Protein AF-A0A7V2AZV4-F1 (afdb_monomer_lite)

Radius of gyration: 17.74 Å; chains: 1; bounding box: 37×17×47 Å

Secondary structure (DSSP, 8-state):
---TTT----EEEEEEEEETTEEEEEEEETTT--EEEEEEE--EEEEEETTTTEEEEEEGGG--TTTT---

Organism: Rhodothermus marinus (NCBI:txid29549)

pLDDT: mean 85.63, std 14.81, range [35.53, 96.56]

Structure (mmCIF, N/CA/C/O backbone):
data_AF-A0A7V2AZV4-F1
#
_entry.id   AF-A0A7V2AZV4-F1
#
loop_
_atom_site.group_PDB
_atom_site.id
_atom_site.type_symbol
_atom_site.label_atom_id
_atom_site.label_alt_id
_atom_site.label_comp_id
_atom_site.label_asym_id
_atom_site.label_entity_id
_atom_site.label_seq_id
_atom_site.pdbx_PDB_ins_code
_atom_site.Cartn_x
_atom_site.Cartn_y
_atom_site.Cartn_z
_atom_site.occupancy
_atom_site.B_iso_or_equiv
_atom_site.auth_seq_id
_atom_site.auth_comp_id
_atom_site.auth_asym_id
_atom_site.auth_atom_id
_atom_site.pdbx_PDB_model_num
ATOM 1 N N . MET A 1 1 ? 9.600 -7.516 -6.088 1.00 77.69 1 MET A N 1
ATOM 2 C CA . MET A 1 1 ? 8.945 -7.153 -7.369 1.00 77.69 1 MET A CA 1
ATOM 3 C C . MET A 1 1 ? 10.032 -6.658 -8.307 1.00 77.69 1 MET A C 1
ATOM 5 O O . MET A 1 1 ? 10.893 -5.932 -7.833 1.00 77.69 1 MET A O 1
ATOM 9 N N . PHE A 1 2 ? 10.000 -7.048 -9.582 1.00 89.56 2 PHE A N 1
ATOM 10 C CA . PHE A 1 2 ? 10.993 -6.659 -10.592 1.00 89.56 2 PHE A CA 1
ATOM 11 C C . PHE A 1 2 ? 10.448 -5.565 -11.516 1.00 89.56 2 PHE A C 1
ATOM 13 O O . PHE A 1 2 ? 9.233 -5.426 -11.673 1.00 89.56 2 PHE A O 1
ATOM 20 N N . CYS A 1 3 ? 11.334 -4.798 -12.149 1.00 91.81 3 CYS A N 1
ATOM 21 C CA . CYS A 1 3 ? 10.979 -3.893 -13.230 1.00 91.81 3 CYS A CA 1
ATOM 22 C C . CYS A 1 3 ? 10.503 -4.714 -14.440 1.00 91.81 3 CYS A C 1
ATOM 24 O O . CYS A 1 3 ? 11.295 -5.472 -14.997 1.00 91.81 3 CYS A O 1
ATOM 26 N N . PRO A 1 4 ? 9.261 -4.542 -14.923 1.00 93.06 4 PRO A N 1
ATOM 27 C CA . PRO A 1 4 ? 8.743 -5.338 -16.036 1.00 93.06 4 PRO A CA 1
ATOM 28 C C . PRO A 1 4 ? 9.425 -5.023 -17.372 1.00 93.06 4 PRO A C 1
ATOM 30 O O . PRO A 1 4 ? 9.257 -5.765 -18.331 1.00 93.06 4 PRO A O 1
ATOM 33 N N . ARG A 1 5 ? 10.191 -3.926 -17.454 1.00 93.50 5 ARG A N 1
ATOM 34 C CA . ARG A 1 5 ? 10.903 -3.533 -18.674 1.00 93.50 5 ARG A CA 1
ATOM 35 C C . ARG A 1 5 ? 12.296 -4.146 -18.784 1.00 93.50 5 ARG A C 1
ATOM 37 O O . ARG A 1 5 ? 12.660 -4.590 -19.863 1.00 93.50 5 ARG A O 1
ATOM 44 N N . CYS A 1 6 ? 13.091 -4.114 -17.716 1.00 94.94 6 CYS A N 1
ATOM 45 C CA . CYS A 1 6 ? 14.491 -4.563 -17.748 1.00 94.94 6 CYS A CA 1
ATOM 46 C C . CYS A 1 6 ? 14.795 -5.727 -16.796 1.00 94.94 6 CYS A C 1
ATOM 48 O O . CYS A 1 6 ? 15.958 -6.081 -16.650 1.00 94.94 6 CYS A O 1
ATOM 50 N N . ALA A 1 7 ? 13.774 -6.291 -16.139 1.00 92.75 7 ALA A N 1
ATOM 51 C CA . ALA A 1 7 ? 13.875 -7.367 -15.146 1.00 92.75 7 ALA A CA 1
ATOM 52 C C . ALA A 1 7 ? 14.784 -7.068 -13.932 1.00 92.75 7 ALA A C 1
ATOM 54 O O . ALA A 1 7 ? 15.044 -7.951 -13.124 1.00 92.75 7 ALA A O 1
ATOM 55 N N . ASP A 1 8 ? 15.221 -5.819 -13.771 1.00 92.69 8 ASP A N 1
ATOM 56 C CA . ASP A 1 8 ? 16.024 -5.347 -12.640 1.00 92.69 8 ASP A CA 1
ATOM 57 C C . ASP A 1 8 ? 15.146 -5.174 -11.387 1.00 92.69 8 ASP A C 1
ATOM 59 O O . ASP A 1 8 ? 13.997 -4.736 -11.487 1.00 92.69 8 ASP A O 1
ATOM 63 N N . ASP A 1 9 ? 15.653 -5.504 -10.203 1.00 91.38 9 ASP A N 1
ATOM 64 C CA . ASP A 1 9 ? 14.919 -5.434 -8.932 1.00 91.38 9 ASP A CA 1
ATOM 65 C C . ASP A 1 9 ? 15.074 -4.094 -8.195 1.00 91.38 9 ASP A C 1
ATOM 67 O O . ASP A 1 9 ? 14.379 -3.850 -7.202 1.00 91.38 9 ASP A O 1
ATOM 71 N N . ARG A 1 10 ? 15.904 -3.176 -8.708 1.00 92.19 10 ARG A N 1
ATOM 72 C CA . ARG A 1 10 ? 16.123 -1.841 -8.132 1.00 92.19 10 ARG A CA 1
ATOM 73 C C . ARG A 1 10 ? 14.959 -0.898 -8.426 1.00 92.19 10 ARG A C 1
ATOM 75 O O . ARG A 1 10 ? 15.022 -0.016 -9.289 1.00 92.19 10 ARG A O 1
ATOM 82 N N . LEU A 1 11 ? 13.867 -1.089 -7.691 1.00 92.69 11 LEU A N 1
ATOM 83 C CA . LEU A 1 11 ? 12.686 -0.230 -7.700 1.00 92.69 11 LEU A CA 1
ATOM 84 C C . LEU A 1 11 ? 12.678 0.689 -6.474 1.00 92.69 11 LEU A C 1
ATOM 86 O O . LEU A 1 11 ? 12.400 0.259 -5.357 1.00 92.69 11 LEU A O 1
ATOM 90 N N . LEU A 1 12 ? 12.915 1.980 -6.696 1.00 93.81 12 LEU A N 1
ATOM 91 C CA . LEU A 1 12 ? 12.898 3.004 -5.655 1.00 93.81 12 LEU A CA 1
ATOM 92 C C . LEU A 1 12 ? 11.485 3.559 -5.486 1.00 93.81 12 LEU A C 1
ATOM 94 O O . LEU A 1 12 ? 10.870 3.986 -6.462 1.00 93.81 12 LEU A O 1
ATOM 98 N 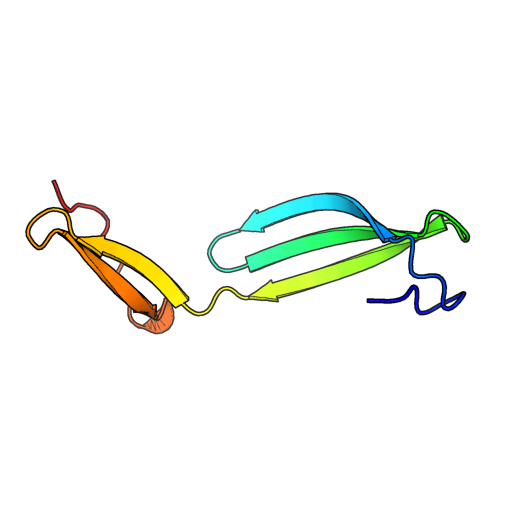N . VAL A 1 13 ? 10.956 3.587 -4.262 1.00 92.75 13 VAL A N 1
ATOM 99 C CA . VAL A 1 13 ? 9.676 4.255 -3.974 1.00 92.75 13 VAL A CA 1
ATOM 100 C C . VAL A 1 13 ? 9.884 5.765 -4.056 1.00 92.75 13 VAL A C 1
ATOM 102 O O . VAL A 1 13 ? 10.676 6.322 -3.306 1.00 92.75 13 VAL A O 1
ATOM 105 N N . VAL A 1 14 ? 9.163 6.427 -4.961 1.00 95.31 14 VAL A N 1
ATOM 106 C CA . VAL A 1 14 ? 9.270 7.881 -5.179 1.00 95.31 14 VAL A CA 1
ATOM 107 C C . VAL A 1 14 ? 8.080 8.650 -4.618 1.00 95.31 14 VAL A C 1
ATOM 109 O O . VAL A 1 14 ? 8.208 9.822 -4.281 1.00 95.31 14 VAL A O 1
ATOM 112 N N . ARG A 1 15 ? 6.909 8.012 -4.518 1.00 94.00 15 ARG A N 1
ATOM 113 C CA . ARG A 1 15 ? 5.714 8.623 -3.934 1.00 94.00 15 ARG A CA 1
ATOM 114 C C . ARG A 1 15 ? 4.819 7.553 -3.334 1.00 94.00 15 ARG A C 1
ATOM 116 O O . ARG A 1 15 ? 4.601 6.513 -3.948 1.00 94.00 15 ARG A O 1
ATOM 123 N N . THR A 1 16 ? 4.274 7.843 -2.160 1.00 94.44 16 THR A N 1
ATOM 124 C CA . THR A 1 16 ? 3.180 7.072 -1.566 1.00 94.44 16 THR A CA 1
ATOM 125 C C . THR A 1 16 ? 2.022 8.021 -1.302 1.00 94.44 16 THR A C 1
ATOM 127 O O . THR A 1 16 ? 2.220 9.057 -0.672 1.00 94.44 16 THR A O 1
ATOM 130 N N . ILE A 1 17 ? 0.835 7.684 -1.795 1.00 92.81 17 ILE A N 1
ATOM 131 C CA . ILE A 1 17 ? -0.416 8.386 -1.498 1.00 92.81 17 ILE A CA 1
ATOM 132 C C . ILE A 1 17 ? -1.304 7.403 -0.741 1.00 92.81 17 ILE A C 1
ATOM 134 O O . ILE A 1 17 ? -1.410 6.242 -1.135 1.00 92.81 17 ILE A O 1
ATOM 138 N N . ARG A 1 18 ? -1.910 7.855 0.357 1.00 90.44 18 ARG A N 1
ATOM 139 C CA . ARG A 1 18 ? -2.884 7.080 1.129 1.00 90.44 18 ARG A CA 1
ATOM 140 C C . ARG A 1 18 ? -4.228 7.791 1.055 1.00 90.44 18 ARG A C 1
ATOM 142 O O . ARG A 1 18 ? -4.278 8.986 1.334 1.00 90.44 18 ARG A O 1
ATOM 149 N N . VAL A 1 19 ? -5.270 7.070 0.661 1.00 86.00 19 VAL A N 1
ATOM 150 C CA . VAL A 1 19 ? -6.647 7.573 0.576 1.00 86.00 19 VAL A CA 1
ATOM 151 C C . VAL A 1 19 ? -7.551 6.487 1.134 1.00 86.00 19 VAL A C 1
ATOM 153 O O . VAL A 1 19 ? -7.605 5.413 0.553 1.00 86.00 19 VAL A O 1
ATOM 156 N N . GLU A 1 20 ? -8.216 6.740 2.261 1.00 85.88 20 GLU A N 1
ATOM 157 C CA . GLU A 1 20 ? -9.092 5.761 2.926 1.00 85.88 20 GLU A CA 1
ATOM 158 C C . GLU A 1 20 ? -8.421 4.377 3.084 1.00 85.88 20 GLU A C 1
ATOM 160 O O . GLU A 1 20 ? -7.427 4.242 3.800 1.00 85.88 20 GLU A O 1
ATOM 165 N N . ASN A 1 21 ? -8.932 3.360 2.386 1.00 86.69 21 ASN A N 1
ATOM 166 C CA . ASN A 1 21 ? -8.446 1.983 2.360 1.00 86.69 21 ASN A CA 1
ATOM 167 C C . ASN A 1 21 ? -7.528 1.678 1.158 1.00 86.69 21 ASN A C 1
ATOM 169 O O . ASN A 1 21 ? -7.320 0.517 0.812 1.00 86.69 21 ASN A O 1
ATOM 173 N N . LEU A 1 22 ? -6.969 2.703 0.517 1.00 89.75 22 LEU A N 1
ATOM 174 C CA . LEU A 1 22 ? -6.126 2.605 -0.669 1.00 89.75 22 LEU A CA 1
ATO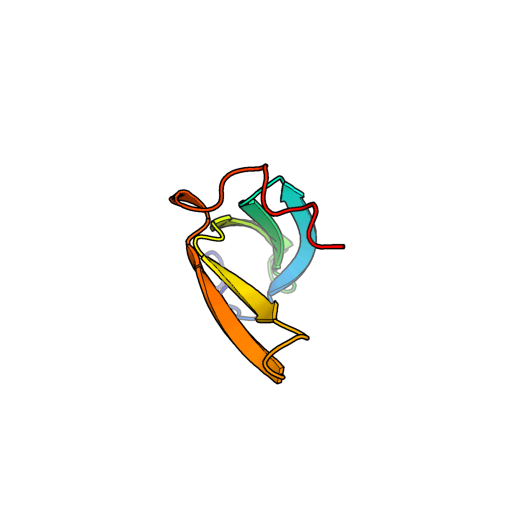M 175 C C . LEU A 1 22 ? -4.723 3.159 -0.410 1.00 89.75 22 LEU A C 1
ATOM 177 O O . LEU A 1 22 ? -4.545 4.263 0.112 1.00 89.75 22 LEU A O 1
ATOM 181 N N . ILE A 1 23 ? -3.708 2.421 -0.853 1.00 92.62 23 ILE A N 1
ATOM 182 C CA . ILE A 1 23 ? -2.323 2.879 -0.913 1.00 92.62 23 ILE A CA 1
ATOM 183 C C . ILE A 1 23 ? -1.862 2.837 -2.368 1.00 92.62 23 ILE A C 1
ATOM 185 O O . ILE A 1 23 ? -1.669 1.769 -2.946 1.00 92.62 23 ILE A O 1
ATOM 189 N N . LEU A 1 24 ? -1.609 4.010 -2.939 1.00 94.38 24 LEU A N 1
ATOM 190 C CA . LEU A 1 24 ? -0.959 4.143 -4.238 1.00 94.38 24 LEU A CA 1
ATOM 191 C C . LEU A 1 24 ? 0.539 4.325 -4.016 1.00 94.38 24 LEU A C 1
ATOM 193 O O . LEU A 1 24 ? 0.978 5.290 -3.381 1.00 94.38 24 LEU A O 1
ATOM 197 N N . ARG A 1 25 ? 1.345 3.400 -4.537 1.00 95.00 25 ARG A N 1
ATOM 198 C CA . ARG A 1 25 ? 2.810 3.481 -4.487 1.00 95.00 25 ARG A CA 1
ATOM 199 C C . ARG A 1 25 ? 3.363 3.651 -5.885 1.00 95.00 25 ARG A C 1
ATOM 201 O O . ARG A 1 25 ? 3.323 2.731 -6.699 1.00 95.00 25 ARG A O 1
ATOM 208 N N . ARG A 1 26 ? 3.965 4.811 -6.127 1.00 95.75 26 ARG A N 1
ATOM 209 C CA . ARG A 1 26 ? 4.751 5.063 -7.327 1.00 95.75 26 ARG A CA 1
ATOM 210 C C . ARG A 1 26 ? 6.208 4.719 -7.058 1.00 95.75 26 ARG A C 1
ATOM 212 O O . ARG A 1 26 ? 6.820 5.234 -6.119 1.00 95.75 26 ARG A O 1
ATOM 219 N N . ARG A 1 27 ? 6.769 3.865 -7.905 1.00 95.44 27 ARG A N 1
ATOM 220 C CA . ARG A 1 27 ? 8.172 3.456 -7.908 1.00 95.44 27 ARG A CA 1
ATOM 221 C C . ARG A 1 27 ? 8.843 3.889 -9.207 1.00 95.44 27 ARG A C 1
ATOM 223 O O . ARG A 1 27 ? 8.186 3.996 -10.240 1.00 95.44 27 ARG A O 1
ATOM 230 N N . ARG A 1 28 ? 10.147 4.132 -9.159 1.00 96.12 28 ARG A N 1
ATOM 231 C CA . ARG A 1 28 ? 11.002 4.362 -10.325 1.00 96.12 28 ARG A CA 1
ATOM 232 C C . ARG A 1 28 ? 12.061 3.267 -10.369 1.00 96.12 28 ARG A C 1
ATOM 234 O O . ARG A 1 28 ? 12.707 3.005 -9.360 1.00 96.12 28 ARG A O 1
ATOM 241 N N . CYS A 1 29 ? 12.236 2.636 -11.523 1.00 96.56 29 CYS A N 1
ATOM 242 C CA . CYS A 1 29 ? 13.375 1.760 -11.755 1.00 96.56 29 CYS A CA 1
ATOM 243 C C . CYS A 1 29 ? 14.644 2.602 -11.869 1.00 96.56 29 CYS A C 1
ATOM 245 O O . CYS A 1 29 ? 14.711 3.497 -12.713 1.00 96.56 29 CYS A O 1
ATOM 247 N N . ASP A 1 30 ? 15.632 2.302 -11.033 1.00 95.50 30 ASP A N 1
ATOM 248 C CA . ASP A 1 30 ? 16.911 3.011 -11.022 1.00 95.50 30 ASP A CA 1
ATOM 249 C C . ASP A 1 30 ? 17.705 2.770 -12.317 1.00 95.50 30 ASP A C 1
ATOM 251 O O . ASP A 1 30 ? 18.313 3.682 -12.865 1.00 95.50 30 ASP A O 1
ATOM 255 N N . ASN A 1 31 ? 17.599 1.560 -12.878 1.00 95.50 31 ASN A N 1
ATOM 256 C CA . ASN A 1 31 ? 18.323 1.163 -14.085 1.00 95.50 31 ASN A CA 1
ATOM 257 C C . ASN A 1 31 ? 17.755 1.797 -15.371 1.00 95.50 31 ASN A C 1
ATOM 259 O O . ASN A 1 31 ? 18.451 2.505 -16.090 1.00 95.50 31 ASN A O 1
ATOM 263 N N . CYS A 1 32 ? 16.472 1.567 -15.679 1.00 95.56 32 CYS A N 1
ATOM 264 C CA . CYS A 1 32 ? 15.878 2.006 -16.954 1.00 95.56 32 CYS A CA 1
ATOM 265 C C . CYS A 1 32 ? 14.984 3.253 -16.850 1.00 95.56 32 CYS A C 1
ATOM 267 O O . CYS A 1 32 ? 14.396 3.679 -17.847 1.00 95.56 32 CYS A O 1
ATOM 269 N N . GLY A 1 33 ? 14.814 3.812 -15.648 1.00 94.56 33 GLY A N 1
ATOM 270 C CA . GLY A 1 33 ? 14.010 5.012 -15.408 1.00 94.56 33 GLY A CA 1
ATOM 271 C C . GLY A 1 33 ? 12.491 4.828 -15.507 1.00 94.56 33 GLY A C 1
ATOM 272 O O . GLY A 1 33 ? 11.770 5.810 -15.340 1.00 94.56 33 GLY A O 1
ATOM 273 N N . LEU A 1 34 ? 11.989 3.611 -15.760 1.00 96.06 34 LEU A N 1
ATOM 274 C CA . LEU A 1 34 ? 10.551 3.331 -15.847 1.00 96.06 34 LEU A CA 1
ATOM 275 C C . LEU A 1 34 ? 9.839 3.695 -14.537 1.00 96.06 34 LEU A C 1
ATOM 277 O O . LEU A 1 34 ? 10.287 3.302 -13.459 1.00 96.06 34 LEU A O 1
ATOM 281 N N . PHE A 1 35 ? 8.695 4.371 -14.639 1.00 95.94 35 PHE A N 1
ATOM 282 C CA . PHE A 1 35 ? 7.787 4.564 -13.513 1.00 95.94 35 PHE A CA 1
ATOM 283 C C . PHE A 1 35 ? 6.735 3.461 -13.463 1.00 95.94 35 PHE A C 1
ATOM 285 O O . PHE A 1 35 ? 6.153 3.098 -14.480 1.00 95.94 35 PHE A O 1
ATOM 292 N N . LEU A 1 36 ? 6.490 2.962 -12.259 1.00 93.88 36 LEU A N 1
ATOM 293 C CA . LEU A 1 36 ? 5.508 1.934 -11.946 1.00 93.88 36 LEU A CA 1
ATOM 294 C C . LEU A 1 36 ? 4.578 2.482 -10.880 1.00 93.88 36 LEU A C 1
ATOM 296 O O . LEU A 1 36 ? 5.053 2.987 -9.867 1.00 93.88 36 LEU A O 1
ATOM 300 N N . GLU A 1 37 ? 3.277 2.370 -11.086 1.00 94.25 37 GLU A N 1
ATOM 301 C CA . GLU A 1 37 ? 2.281 2.695 -10.074 1.00 94.25 37 GLU A CA 1
ATOM 302 C C . GLU A 1 37 ? 1.585 1.404 -9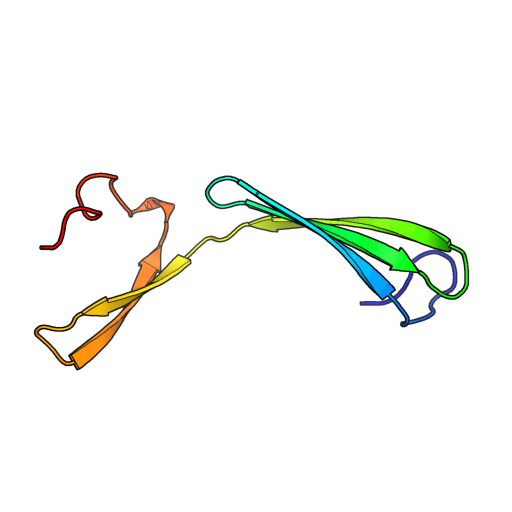.660 1.00 94.25 37 GLU A C 1
ATOM 304 O O . GLU A 1 37 ? 1.136 0.636 -10.508 1.00 94.25 37 GLU A O 1
ATOM 309 N N . THR A 1 38 ? 1.580 1.122 -8.360 1.00 91.94 38 THR A N 1
ATOM 310 C CA . THR A 1 38 ? 0.877 -0.030 -7.797 1.00 91.94 38 THR A CA 1
ATOM 311 C C . THR A 1 38 ? -0.201 0.450 -6.855 1.00 91.94 38 THR A C 1
ATOM 313 O O . THR A 1 38 ? 0.053 1.311 -6.008 1.00 91.94 38 THR A O 1
ATOM 316 N N . GLU A 1 39 ? -1.358 -0.177 -6.965 1.00 94.12 39 GLU A N 1
ATOM 317 C CA . GLU A 1 39 ? -2.482 0.010 -6.070 1.00 94.12 39 GLU A CA 1
ATOM 318 C C . GLU A 1 39 ? -2.535 -1.145 -5.071 1.00 94.12 39 GLU A C 1
ATOM 320 O O . GLU A 1 39 ? -2.497 -2.315 -5.451 1.00 94.12 39 GLU A O 1
ATOM 325 N N . GLU A 1 40 ? -2.592 -0.818 -3.785 1.00 91.75 40 GLU A N 1
ATOM 326 C CA . GLU A 1 40 ? -2.751 -1.785 -2.707 1.00 91.75 40 GLU A CA 1
ATOM 327 C C . GLU A 1 40 ? -3.987 -1.410 -1.890 1.00 91.75 40 GLU A C 1
ATOM 329 O O . GLU A 1 40 ? -4.062 -0.313 -1.335 1.00 91.75 40 GLU A O 1
ATOM 334 N N . ARG A 1 41 ? -4.963 -2.322 -1.817 1.00 90.75 41 ARG A N 1
ATOM 335 C CA . ARG A 1 41 ? -6.172 -2.148 -1.006 1.00 90.75 41 ARG A CA 1
ATOM 336 C C . ARG A 1 41 ? -5.957 -2.739 0.382 1.00 90.75 41 ARG A C 1
ATOM 338 O O . ARG A 1 41 ? -5.616 -3.912 0.523 1.00 90.75 41 ARG A O 1
ATOM 345 N N . ILE A 1 42 ? -6.166 -1.922 1.405 1.00 88.38 42 ILE A N 1
ATOM 346 C CA . ILE A 1 42 ? -6.219 -2.342 2.800 1.00 88.38 42 ILE A CA 1
ATOM 347 C C . ILE A 1 42 ? -7.606 -2.942 3.020 1.00 88.38 42 ILE A C 1
ATOM 349 O O . ILE A 1 42 ? -8.611 -2.267 2.831 1.00 88.38 42 ILE A O 1
ATOM 353 N N . VAL A 1 43 ? -7.670 -4.217 3.391 1.00 90.00 43 VAL A N 1
ATOM 354 C CA . VAL A 1 43 ? -8.948 -4.915 3.635 1.00 90.00 43 VAL A CA 1
ATOM 355 C C . VAL A 1 43 ? -9.240 -5.097 5.120 1.00 90.00 43 VAL A C 1
ATOM 357 O O . VAL A 1 43 ? -10.394 -5.204 5.513 1.00 90.00 43 VAL A O 1
ATOM 360 N N . ARG A 1 44 ? -8.197 -5.086 5.954 1.00 90.25 44 ARG A N 1
ATOM 361 C CA . ARG A 1 44 ? -8.282 -5.256 7.402 1.00 90.25 44 ARG A CA 1
ATOM 362 C C . ARG A 1 44 ? -7.172 -4.493 8.103 1.00 90.25 44 ARG A C 1
ATOM 364 O O . ARG A 1 44 ? -6.120 -4.239 7.512 1.00 90.25 44 ARG A O 1
ATOM 371 N N . VAL A 1 45 ? -7.392 -4.186 9.367 1.00 87.69 45 VAL A N 1
ATOM 372 C CA . VAL A 1 45 ? -6.481 -3.420 10.219 1.00 87.69 45 VAL A CA 1
ATOM 373 C C . VAL A 1 45 ? -6.426 -4.049 11.605 1.00 87.69 45 VAL A C 1
ATOM 375 O O . VAL A 1 45 ? -7.399 -4.639 12.067 1.00 87.69 45 VAL A O 1
ATOM 378 N N . GLU A 1 46 ? -5.265 -3.970 12.245 1.00 91.75 46 GLU A N 1
ATOM 379 C CA . GLU A 1 46 ? -5.072 -4.445 13.613 1.00 91.75 46 GLU A CA 1
ATOM 380 C C . GLU A 1 46 ? -5.389 -3.308 14.588 1.00 91.75 46 GLU A C 1
ATOM 382 O O . GLU A 1 46 ? -4.844 -2.208 14.465 1.00 91.75 46 GLU A O 1
ATOM 387 N N . VAL A 1 47 ? -6.281 -3.568 15.540 1.00 88.25 47 VAL A N 1
ATOM 388 C CA . VAL A 1 47 ? -6.726 -2.613 16.556 1.00 88.25 47 VAL A CA 1
ATOM 389 C C . VAL A 1 47 ? -6.288 -3.110 17.920 1.00 88.25 47 VAL A C 1
ATOM 391 O O . VAL A 1 47 ? -6.628 -4.217 18.333 1.00 88.25 47 VAL A O 1
ATOM 394 N N . TYR A 1 48 ? -5.551 -2.271 18.637 1.00 89.88 48 TYR A N 1
ATOM 395 C CA . TYR A 1 48 ? -5.192 -2.542 20.022 1.00 89.88 48 TYR A CA 1
ATOM 396 C C . TYR A 1 48 ? -6.358 -2.181 20.952 1.00 89.88 48 TYR A C 1
ATOM 398 O O . TYR A 1 48 ? -6.887 -1.072 20.874 1.00 89.88 48 TYR A O 1
ATOM 406 N N . ARG A 1 49 ? -6.746 -3.100 21.845 1.00 84.94 49 ARG A N 1
ATOM 407 C CA . ARG A 1 49 ? -7.782 -2.920 22.875 1.00 84.94 49 ARG A CA 1
ATOM 408 C C . ARG A 1 49 ? -7.114 -2.728 24.242 1.00 8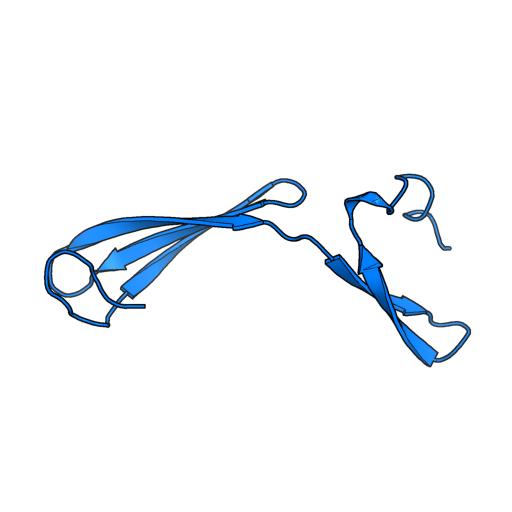4.94 49 ARG A C 1
ATOM 410 O O . ARG A 1 49 ? -6.776 -3.717 24.900 1.00 84.94 49 ARG A O 1
ATOM 417 N N . PRO A 1 50 ? -6.961 -1.480 24.733 1.00 87.19 50 PRO A N 1
ATOM 418 C CA . PRO A 1 50 ? -6.219 -1.213 25.966 1.00 87.19 50 PRO A CA 1
ATOM 419 C C . PRO A 1 50 ? -6.814 -1.890 27.205 1.00 87.19 50 PRO A C 1
ATOM 421 O O . PRO A 1 50 ? -6.074 -2.301 28.089 1.00 87.19 50 PRO A O 1
ATOM 424 N N . SER A 1 51 ? -8.140 -2.049 27.259 1.00 87.12 51 SER A N 1
ATOM 425 C CA . SER A 1 51 ? -8.857 -2.652 28.394 1.00 87.12 51 SER A CA 1
ATOM 426 C C . SER A 1 51 ? -8.548 -4.133 28.611 1.00 87.12 51 SER A C 1
ATOM 428 O O . SER A 1 51 ? -8.750 -4.650 29.708 1.00 87.12 51 SER A O 1
ATOM 430 N N . ARG A 1 52 ? -8.073 -4.816 27.569 1.00 85.81 52 ARG A N 1
ATOM 431 C CA . ARG A 1 52 ? -7.775 -6.251 27.576 1.00 85.81 52 ARG A CA 1
ATOM 432 C C . ARG A 1 52 ? -6.311 -6.551 27.261 1.00 85.81 52 ARG A C 1
ATOM 434 O O . ARG A 1 52 ? -5.924 -7.712 27.300 1.00 85.81 52 ARG A O 1
ATOM 441 N N . TYR A 1 53 ? -5.505 -5.518 26.990 1.00 88.38 53 TYR A N 1
ATOM 442 C CA . TYR A 1 53 ? -4.104 -5.639 26.576 1.00 88.38 53 TYR A CA 1
ATOM 443 C C . TYR A 1 53 ? -3.915 -6.631 25.414 1.00 88.38 53 TYR A C 1
ATOM 445 O O . TYR A 1 53 ? -2.947 -7.388 25.379 1.00 88.38 53 TYR A O 1
ATOM 453 N N . GLU A 1 54 ? -4.850 -6.626 24.462 1.00 90.38 54 GLU A N 1
ATOM 454 C CA . GLU A 1 54 ? -4.864 -7.532 23.311 1.00 90.38 54 GLU A CA 1
ATOM 455 C C . GLU A 1 54 ? -5.022 -6.755 21.998 1.00 90.38 54 GLU A C 1
ATOM 457 O O . GLU A 1 54 ? -5.551 -5.641 21.986 1.00 90.38 54 GLU A O 1
ATOM 462 N N . SER A 1 55 ? -4.564 -7.346 20.895 1.00 91.94 55 SER A N 1
ATOM 463 C CA . SER A 1 55 ? -4.766 -6.820 19.542 1.00 91.94 55 SER A CA 1
ATOM 464 C C . SER A 1 55 ? -5.711 -7.732 18.771 1.00 91.94 55 SER A C 1
ATOM 466 O O . SER A 1 55 ? -5.574 -8.956 18.823 1.00 91.94 55 SER A O 1
ATOM 468 N N . GLU A 1 56 ? -6.642 -7.146 18.024 1.00 91.00 56 GLU A N 1
ATOM 469 C CA . GLU A 1 56 ? -7.565 -7.879 17.158 1.00 91.00 56 GLU A CA 1
ATOM 470 C C . GLU A 1 56 ? -7.503 -7.381 15.711 1.00 91.00 56 GLU A C 1
ATOM 472 O O . GLU A 1 56 ? -7.283 -6.199 15.449 1.00 91.00 56 GLU A O 1
ATOM 477 N N . TRP A 1 57 ? -7.706 -8.288 14.754 1.00 91.94 57 TRP A N 1
ATOM 478 C CA . TRP A 1 57 ? -7.843 -7.932 13.341 1.00 91.94 57 TRP A CA 1
ATOM 479 C C . TRP A 1 57 ? -9.303 -7.628 13.018 1.00 91.94 57 TRP A C 1
ATOM 481 O O . TRP A 1 57 ? -10.172 -8.466 13.251 1.00 91.94 57 TRP A O 1
ATOM 491 N N . VAL A 1 58 ? -9.553 -6.463 12.426 1.00 88.25 58 VAL A N 1
ATOM 492 C CA . VAL A 1 58 ? -10.888 -5.998 12.036 1.00 88.25 58 VAL A CA 1
ATOM 493 C C . VAL A 1 58 ? -10.930 -5.767 10.530 1.00 88.25 58 VAL A C 1
ATOM 495 O O . VAL A 1 58 ? -10.090 -5.049 9.983 1.00 88.25 58 VAL A O 1
ATOM 498 N N . ASP A 1 59 ? -11.910 -6.368 9.856 1.00 88.75 59 ASP A N 1
ATOM 499 C CA . ASP A 1 59 ? -12.170 -6.132 8.434 1.00 88.75 59 ASP A CA 1
ATOM 500 C C . ASP A 1 59 ? -12.791 -4.744 8.229 1.00 88.75 59 ASP A C 1
ATOM 502 O O . ASP A 1 59 ? -13.782 -4.395 8.873 1.00 88.75 59 ASP A O 1
ATOM 506 N N . LEU A 1 60 ? -12.243 -3.955 7.301 1.00 82.44 60 LEU A N 1
ATOM 507 C CA . LEU A 1 60 ? -12.688 -2.577 7.056 1.00 82.44 60 LEU A CA 1
ATOM 508 C C . LEU A 1 60 ? -14.106 -2.496 6.481 1.00 82.44 60 LEU A C 1
ATOM 510 O O . LEU A 1 60 ? -14.795 -1.515 6.722 1.00 82.44 60 LEU A O 1
ATOM 514 N N . GLU A 1 61 ? -14.574 -3.529 5.775 1.00 75.25 61 GLU A N 1
ATOM 515 C CA . GLU A 1 61 ? -15.967 -3.606 5.300 1.00 75.25 61 GLU A CA 1
ATOM 516 C C . GLU A 1 61 ? -16.981 -3.673 6.452 1.00 75.25 61 GLU A C 1
ATOM 518 O O . GLU A 1 61 ? -18.142 -3.315 6.279 1.00 75.25 61 GLU A O 1
ATOM 523 N N . ARG A 1 62 ? -16.539 -4.136 7.628 1.00 69.19 62 ARG A N 1
ATOM 524 C CA . ARG A 1 62 ? -17.349 -4.266 8.845 1.00 69.19 62 ARG A CA 1
ATOM 525 C C . ARG A 1 62 ? -17.072 -3.152 9.855 1.00 69.19 62 ARG A C 1
ATOM 527 O O . ARG A 1 62 ? -17.698 -3.133 10.910 1.00 69.19 62 ARG A O 1
ATOM 534 N N . TRP A 1 63 ? -16.129 -2.258 9.557 1.00 72.00 63 TRP A N 1
ATOM 535 C CA . TRP A 1 63 ? -15.775 -1.140 10.420 1.00 72.00 63 TRP A CA 1
ATOM 536 C C . TRP A 1 63 ? -16.775 -0.003 10.188 1.00 72.00 63 TRP A C 1
ATOM 538 O O . TRP A 1 63 ? -16.642 0.786 9.253 1.00 72.00 63 TRP A O 1
ATOM 548 N N . GLU A 1 64 ? -17.783 0.104 11.052 1.00 59.16 64 GLU A N 1
ATOM 549 C CA . GLU A 1 64 ? -18.700 1.244 11.044 1.00 59.16 64 GLU A CA 1
ATOM 550 C C . GLU A 1 64 ? -18.009 2.481 11.641 1.00 59.16 64 GLU A C 1
ATOM 552 O O . GLU A 1 64 ? -17.350 2.413 12.680 1.00 59.16 64 GLU A O 1
ATOM 557 N N . ALA A 1 65 ? -18.166 3.642 10.996 1.00 56.84 65 ALA A N 1
ATOM 558 C CA . ALA A 1 65 ? -17.514 4.909 11.358 1.00 56.84 65 ALA A CA 1
ATOM 559 C C . ALA A 1 65 ? -17.841 5.438 12.781 1.00 56.84 65 ALA A C 1
ATOM 561 O O . ALA A 1 65 ? -17.346 6.495 13.170 1.00 56.84 65 ALA A O 1
ATOM 562 N N . GLY A 1 66 ? -18.649 4.714 13.564 1.00 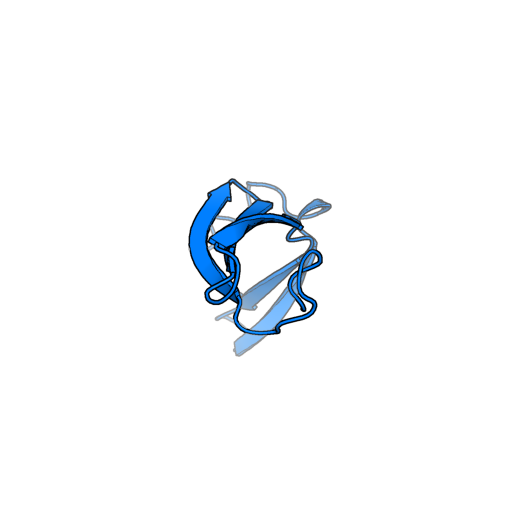47.03 66 GLY A N 1
ATOM 563 C CA . GLY A 1 66 ? -18.956 4.995 14.968 1.00 47.03 66 GLY A CA 1
ATOM 564 C C . GLY A 1 66 ? -17.923 4.473 15.976 1.00 47.03 66 GLY A C 1
ATOM 565 O O . GLY A 1 66 ? -17.875 4.984 17.091 1.00 47.03 66 GLY A O 1
ATOM 566 N N . ASP A 1 67 ? -17.050 3.533 15.596 1.00 52.69 67 ASP A N 1
ATOM 567 C CA . ASP A 1 67 ? -16.050 2.945 16.509 1.00 52.69 67 ASP A CA 1
ATOM 568 C C . ASP A 1 67 ? -14.740 3.755 16.606 1.00 52.69 67 ASP A C 1
ATOM 570 O O . ASP A 1 67 ? -13.840 3.426 17.378 1.00 52.69 67 ASP A O 1
ATOM 574 N N . SER A 1 68 ? -14.621 4.866 15.868 1.00 47.00 68 SER A N 1
ATOM 575 C CA . SER A 1 68 ? -13.487 5.805 15.967 1.00 47.00 68 SER A CA 1
ATOM 576 C C . SER A 1 68 ? -13.562 6.749 17.180 1.00 47.00 68 SER A C 1
ATOM 578 O O . SER A 1 68 ? -12.727 7.644 17.317 1.00 47.00 68 SER A O 1
ATOM 580 N N . HIS A 1 69 ? -14.548 6.573 18.064 1.00 39.44 69 HIS A N 1
ATOM 581 C CA . HIS A 1 69 ? -14.690 7.291 19.335 1.00 39.44 69 HIS A CA 1
ATOM 582 C C . HIS A 1 69 ? -14.637 6.322 20.522 1.00 39.44 69 HIS A C 1
ATOM 584 O O . HIS A 1 69 ? -15.494 6.346 21.401 1.00 39.44 69 HIS A O 1
ATOM 590 N N . VAL A 1 70 ? -13.627 5.453 20.566 1.00 41.66 70 VAL A N 1
ATOM 591 C CA . VAL A 1 70 ? -13.256 4.820 21.836 1.00 41.66 70 VAL A CA 1
ATOM 592 C C . VAL A 1 70 ? -12.375 5.814 22.591 1.00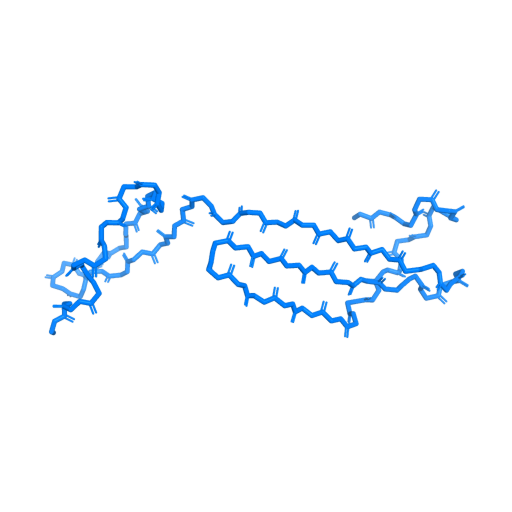 41.66 70 VAL A C 1
ATOM 594 O O . VAL A 1 70 ? -11.234 6.065 22.202 1.00 41.66 70 VAL A O 1
ATOM 597 N N . ALA A 1 71 ? -13.002 6.433 23.593 1.00 35.53 71 ALA A N 1
ATOM 598 C CA . ALA A 1 71 ? -12.414 7.274 24.630 1.00 35.53 71 ALA A CA 1
ATOM 599 C C . ALA A 1 71 ? -11.288 6.579 25.414 1.00 35.53 71 ALA A C 1
ATOM 601 O O . ALA A 1 71 ? -11.278 5.326 25.466 1.00 35.53 71 ALA A O 1
#

Foldseek 3Di:
DADPPPRHPQWAFDDWDDDDQKIWTWTARPVPRDIDIDIDGRQWDWDQDPVVRDIDIDGPVPDDPVVVPPD

Sequence (71 aa):
MFCPRCADDRLLVVRTIRVENLILRRRRCDNCGLFLETEERIVRVEVYRPSRYESEWVDLERWEAGDSHVA